Protein AF-A0A6I7CYN5-F1 (afdb_monomer_lite)

Structure (mmCIF, N/CA/C/O backbone):
data_AF-A0A6I7CYN5-F1
#
_entry.id   AF-A0A6I7CYN5-F1
#
loop_
_atom_site.group_PDB
_atom_site.id
_atom_site.type_symbol
_atom_site.label_atom_id
_atom_site.label_alt_id
_atom_site.label_comp_id
_atom_site.label_asym_id
_atom_site.label_entity_id
_atom_site.label_seq_id
_atom_site.pdbx_PDB_ins_code
_atom_site.Cartn_x
_atom_site.Cartn_y
_atom_site.Cartn_z
_atom_site.occupancy
_atom_site.B_iso_or_equiv
_atom_site.auth_seq_id
_atom_site.auth_comp_id
_atom_site.auth_asym_id
_atom_site.auth_atom_id
_atom_site.pdbx_PDB_model_num
ATOM 1 N N . MET A 1 1 ? 19.813 -10.922 -26.033 1.00 34.09 1 MET A N 1
ATOM 2 C CA . MET A 1 1 ? 20.545 -9.763 -26.578 1.00 34.09 1 MET A CA 1
ATOM 3 C C . MET A 1 1 ? 19.778 -8.546 -26.098 1.00 34.09 1 MET A C 1
ATOM 5 O O . MET A 1 1 ? 18.561 -8.553 -26.201 1.00 34.09 1 MET A O 1
ATOM 9 N N . ASN A 1 2 ? 20.459 -7.655 -25.383 1.00 43.50 2 ASN A N 1
ATOM 10 C CA . ASN A 1 2 ? 19.873 -6.554 -24.625 1.00 43.50 2 ASN A CA 1
ATOM 11 C C . ASN A 1 2 ? 19.357 -5.458 -25.564 1.00 43.50 2 ASN A C 1
ATOM 13 O O . ASN A 1 2 ? 20.152 -4.630 -26.003 1.00 43.50 2 ASN A O 1
ATOM 17 N N . ASP A 1 3 ? 18.048 -5.406 -25.788 1.00 43.09 3 ASP A N 1
ATOM 18 C CA . ASP A 1 3 ? 17.394 -4.211 -26.324 1.00 43.09 3 ASP A CA 1
ATOM 19 C C . ASP A 1 3 ? 17.152 -3.235 -25.166 1.00 43.09 3 ASP A C 1
ATOM 21 O O . ASP A 1 3 ? 16.043 -3.033 -24.675 1.00 43.09 3 ASP A O 1
ATOM 25 N N . PHE A 1 4 ? 18.251 -2.670 -24.656 1.00 47.44 4 PHE A N 1
ATOM 26 C CA . PHE A 1 4 ? 18.171 -1.403 -23.946 1.00 47.44 4 PHE A CA 1
ATOM 27 C C . PHE A 1 4 ? 17.849 -0.352 -25.007 1.00 47.44 4 PHE A C 1
ATOM 29 O O . PHE A 1 4 ? 18.728 0.076 -25.749 1.00 47.44 4 PHE A O 1
ATOM 36 N N . ASP A 1 5 ? 16.580 0.036 -25.097 1.00 43.72 5 ASP A N 1
ATOM 37 C CA . ASP A 1 5 ? 16.117 1.160 -25.910 1.00 43.72 5 ASP A CA 1
ATOM 38 C C . ASP A 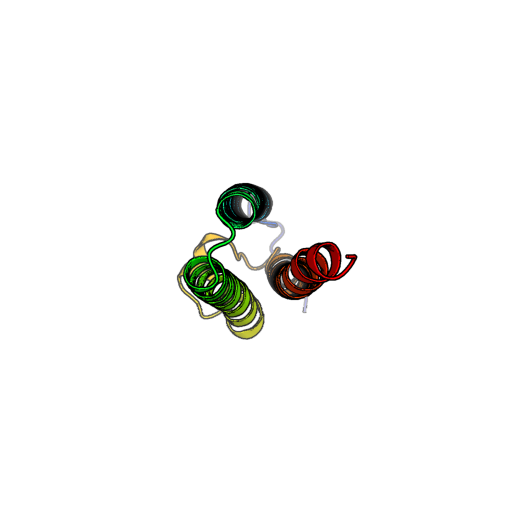1 5 ? 16.687 2.483 -25.361 1.00 43.72 5 ASP A C 1
ATOM 40 O O . ASP A 1 5 ? 16.028 3.237 -24.640 1.00 43.72 5 ASP A O 1
ATOM 44 N N . VAL A 1 6 ? 17.943 2.774 -25.722 1.00 52.12 6 VAL A N 1
ATOM 45 C CA . VAL A 1 6 ? 18.682 4.015 -25.407 1.00 52.12 6 VAL A CA 1
ATOM 46 C C . VAL A 1 6 ? 18.067 5.248 -26.105 1.00 52.12 6 VAL A C 1
ATOM 48 O O . VAL A 1 6 ? 18.430 6.379 -25.801 1.00 52.12 6 VAL A O 1
ATOM 51 N N . LEU A 1 7 ? 17.105 5.055 -27.016 1.00 46.12 7 LEU A N 1
ATOM 52 C CA . LEU A 1 7 ? 16.476 6.113 -27.820 1.00 46.12 7 LEU A CA 1
ATOM 53 C C . LEU A 1 7 ? 15.065 6.517 -27.364 1.00 46.12 7 LEU A C 1
ATOM 55 O O . LEU A 1 7 ? 14.460 7.401 -27.970 1.00 46.12 7 LEU A O 1
ATOM 59 N N . SER A 1 8 ? 14.530 5.925 -26.293 1.00 47.81 8 SER A N 1
ATOM 60 C CA . SER A 1 8 ? 13.299 6.445 -25.689 1.00 47.81 8 SER A CA 1
ATOM 61 C C . SER A 1 8 ? 13.645 7.653 -24.801 1.00 47.81 8 SER A C 1
ATOM 63 O O . SER A 1 8 ? 14.483 7.528 -23.913 1.00 47.81 8 SER A O 1
ATOM 65 N N . PRO A 1 9 ? 13.033 8.840 -24.988 1.00 50.78 9 PRO A N 1
ATOM 66 C CA . PRO A 1 9 ? 13.393 10.039 -24.218 1.00 50.78 9 PRO A CA 1
ATOM 67 C C . PRO A 1 9 ? 13.070 9.936 -22.713 1.00 50.78 9 PRO A C 1
ATOM 69 O O . PRO A 1 9 ? 13.476 10.798 -21.941 1.00 50.78 9 PRO A O 1
ATOM 72 N N . PHE A 1 10 ? 12.382 8.868 -22.286 1.00 52.78 10 PHE A N 1
ATOM 73 C CA . PHE A 1 10 ? 12.150 8.497 -20.888 1.00 52.78 10 PHE A CA 1
ATOM 74 C C . PHE A 1 10 ? 12.195 6.959 -20.739 1.00 52.78 10 PHE A C 1
ATOM 76 O O . PHE A 1 10 ? 11.139 6.324 -20.710 1.00 52.78 10 PHE A O 1
ATOM 83 N N . PRO A 1 11 ? 13.383 6.327 -20.651 1.00 57.03 11 PRO A N 1
ATOM 84 C CA . PRO A 1 11 ? 13.507 4.862 -20.600 1.00 57.03 11 PRO A CA 1
ATOM 85 C C . PRO A 1 11 ? 13.091 4.274 -19.243 1.00 57.03 11 PRO A C 1
ATOM 87 O O . PRO A 1 11 ? 12.828 3.081 -19.111 1.00 57.03 11 PRO A O 1
ATOM 90 N N . PHE A 1 12 ? 13.006 5.118 -18.217 1.00 59.53 12 PHE A N 1
ATOM 91 C CA . PHE A 1 12 ? 12.672 4.738 -16.856 1.00 59.53 12 PHE A CA 1
ATOM 92 C C . PHE A 1 12 ? 11.508 5.622 -16.408 1.00 59.53 12 PHE A C 1
ATOM 94 O O . PHE A 1 12 ? 11.650 6.844 -16.350 1.00 59.53 12 PHE A O 1
ATOM 101 N N . GLY A 1 13 ? 10.344 5.018 -16.159 1.00 68.06 13 GLY A N 1
ATOM 102 C CA . GLY A 1 13 ? 9.111 5.708 -15.764 1.00 68.06 13 GLY A CA 1
ATOM 103 C C . GLY A 1 13 ? 9.185 6.295 -14.349 1.00 68.06 13 GLY A C 1
ATOM 104 O O . GLY A 1 13 ? 8.508 5.824 -13.434 1.00 68.06 13 GLY A O 1
ATOM 105 N N . TRP A 1 14 ? 10.080 7.262 -14.136 1.00 72.31 14 TRP A N 1
ATOM 106 C CA . TRP A 1 14 ? 10.337 7.909 -12.847 1.00 72.31 14 TRP A CA 1
ATOM 107 C C . TRP A 1 14 ? 9.145 8.728 -12.364 1.00 72.31 14 TRP A C 1
ATOM 109 O O . TRP A 1 14 ? 8.884 8.768 -11.164 1.00 72.31 14 TRP A O 1
ATOM 119 N N . LEU A 1 15 ? 8.419 9.365 -13.283 1.00 78.12 15 LEU A N 1
ATOM 120 C CA . LEU A 1 15 ? 7.228 10.143 -12.958 1.00 78.12 15 LEU A CA 1
ATOM 121 C C . LEU A 1 15 ? 6.121 9.214 -12.457 1.00 78.12 15 LEU A C 1
ATOM 123 O O . LEU A 1 15 ? 5.515 9.470 -11.421 1.00 78.12 15 LEU A O 1
ATOM 127 N N . GLU A 1 16 ? 5.904 8.102 -13.149 1.00 78.81 16 GLU A N 1
ATOM 128 C CA . GLU A 1 16 ? 4.930 7.078 -12.796 1.00 78.81 16 GLU A CA 1
ATOM 129 C C . GLU A 1 16 ? 5.280 6.427 -11.451 1.00 78.81 16 GLU A C 1
ATOM 131 O O . GLU A 1 16 ? 4.415 6.244 -10.595 1.00 78.81 16 GLU A O 1
ATOM 136 N N . LEU A 1 17 ? 6.570 6.167 -11.220 1.00 79.38 17 LEU A N 1
ATOM 137 C CA . LEU A 1 17 ? 7.083 5.666 -9.949 1.00 79.38 17 LEU A CA 1
ATOM 138 C C . LEU A 1 17 ? 6.859 6.680 -8.815 1.00 79.38 17 LEU A C 1
ATOM 140 O O . LEU A 1 17 ? 6.351 6.318 -7.755 1.00 79.38 17 LEU A O 1
ATOM 144 N N . PHE A 1 18 ? 7.163 7.959 -9.042 1.00 82.62 18 PHE A N 1
ATOM 145 C CA . PHE A 1 18 ? 6.913 9.029 -8.077 1.00 82.62 18 PHE A CA 1
ATOM 146 C C . PHE A 1 18 ? 5.421 9.160 -7.741 1.00 82.62 18 PHE A C 1
ATOM 148 O O . PHE A 1 18 ? 5.060 9.204 -6.565 1.00 82.62 18 PHE A O 1
ATOM 155 N N . LEU A 1 19 ? 4.542 9.152 -8.747 1.00 83.25 19 LEU A N 1
ATOM 156 C CA . LEU A 1 19 ? 3.090 9.195 -8.551 1.00 83.25 19 LEU A CA 1
ATOM 157 C C . LEU A 1 19 ? 2.570 7.965 -7.797 1.00 83.25 19 LEU A C 1
ATOM 159 O O . LEU A 1 19 ? 1.682 8.091 -6.950 1.00 83.25 19 LEU A O 1
ATOM 163 N N . PHE A 1 20 ? 3.127 6.783 -8.059 1.00 85.00 20 PHE A N 1
ATOM 164 C CA . PHE A 1 20 ? 2.778 5.560 -7.343 1.00 85.00 20 PHE A CA 1
ATOM 165 C C . PHE A 1 20 ? 3.123 5.656 -5.848 1.00 85.00 20 PHE A C 1
ATOM 167 O O . PHE A 1 20 ? 2.286 5.359 -4.992 1.00 85.00 20 PHE A O 1
ATOM 174 N N . TYR A 1 21 ? 4.323 6.130 -5.506 1.00 85.25 21 TYR A N 1
ATOM 175 C CA . TYR A 1 21 ? 4.698 6.327 -4.104 1.00 85.25 21 TYR A CA 1
ATOM 176 C C . TYR A 1 21 ? 3.890 7.438 -3.436 1.00 85.25 21 TYR A C 1
ATOM 178 O O . TYR A 1 21 ? 3.456 7.272 -2.296 1.00 85.25 21 TYR A O 1
ATOM 186 N N . LEU A 1 22 ? 3.640 8.541 -4.142 1.00 88.38 22 LEU A N 1
ATOM 187 C CA . LEU A 1 22 ? 2.854 9.657 -3.627 1.00 88.38 22 LEU A CA 1
ATOM 188 C C . LEU A 1 22 ? 1.411 9.226 -3.323 1.00 88.38 22 LEU A C 1
ATOM 190 O O . LEU A 1 22 ? 0.906 9.478 -2.231 1.00 88.38 22 LEU A O 1
ATOM 194 N N . SER A 1 23 ? 0.759 8.527 -4.255 1.00 86.62 23 SER A N 1
ATOM 195 C CA . SER A 1 23 ? -0.599 8.001 -4.062 1.00 86.62 23 SER A CA 1
ATOM 196 C C . SER A 1 23 ? -0.663 6.963 -2.940 1.00 86.62 23 SER A C 1
ATOM 198 O O . SER A 1 23 ? -1.558 7.033 -2.095 1.00 86.62 23 SER A O 1
ATOM 200 N N . SER A 1 24 ? 0.320 6.062 -2.863 1.00 86.12 24 SER A N 1
ATOM 201 C CA . SER A 1 24 ? 0.439 5.100 -1.763 1.00 86.12 24 SER A CA 1
ATOM 202 C C . SER A 1 24 ? 0.573 5.814 -0.416 1.00 86.12 24 SER A C 1
ATOM 204 O O . SER A 1 24 ? -0.134 5.477 0.531 1.00 86.12 24 SER A O 1
ATOM 206 N N . PHE A 1 25 ? 1.407 6.854 -0.330 1.00 88.75 25 PHE A N 1
ATOM 207 C CA . PHE A 1 25 ? 1.572 7.662 0.879 1.00 88.75 25 PHE A CA 1
ATOM 208 C C . PHE A 1 25 ? 0.263 8.335 1.317 1.00 88.75 25 PHE A C 1
ATOM 210 O O . PHE A 1 25 ? -0.106 8.255 2.491 1.00 88.75 25 PHE A O 1
ATOM 217 N N . PHE A 1 26 ? -0.482 8.940 0.386 1.00 89.38 26 PHE A N 1
ATOM 218 C CA . PHE A 1 26 ? -1.798 9.513 0.687 1.00 89.38 26 PHE A CA 1
ATOM 219 C C . PHE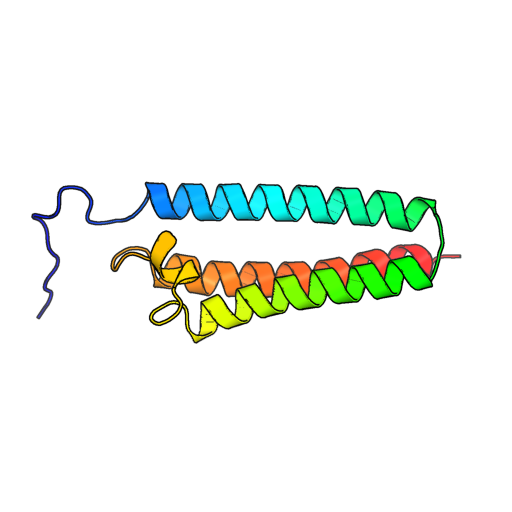 A 1 26 ? -2.786 8.457 1.191 1.00 89.38 26 PHE A C 1
ATOM 221 O O . PHE A 1 26 ? -3.504 8.705 2.162 1.00 89.38 26 PHE A O 1
ATOM 228 N N . LEU A 1 27 ? -2.794 7.268 0.586 1.00 87.94 27 LEU A N 1
ATOM 229 C CA . LEU A 1 27 ? -3.643 6.159 1.015 1.00 87.94 27 LEU A CA 1
ATOM 230 C C . LEU A 1 27 ? -3.308 5.723 2.449 1.00 87.94 27 LEU A C 1
ATOM 232 O O . LEU A 1 27 ? -4.214 5.593 3.274 1.00 87.94 27 LEU A O 1
ATOM 236 N N . PHE A 1 28 ? -2.022 5.589 2.787 1.00 86.94 28 PHE A N 1
ATOM 237 C CA . PHE A 1 28 ? -1.585 5.304 4.157 1.00 86.94 28 PHE A CA 1
ATOM 238 C C . PHE A 1 28 ? -2.007 6.386 5.149 1.00 86.94 28 PHE A C 1
ATOM 240 O O . PHE A 1 28 ? -2.505 6.069 6.231 1.00 86.94 28 PHE A O 1
ATOM 247 N N . PHE A 1 29 ? -1.854 7.658 4.785 1.00 86.81 29 PHE A N 1
ATOM 248 C CA . PHE A 1 29 ? -2.244 8.775 5.639 1.00 86.81 29 PHE A CA 1
ATOM 249 C C . PHE A 1 29 ? -3.752 8.779 5.935 1.00 86.81 29 PHE A C 1
ATOM 251 O O . PHE A 1 29 ? -4.165 8.988 7.080 1.00 86.81 29 PHE A O 1
ATOM 258 N N . ILE A 1 30 ? -4.578 8.497 4.923 1.00 88.12 30 ILE A N 1
ATOM 259 C CA . ILE A 1 30 ? -6.034 8.390 5.066 1.00 88.12 30 ILE A CA 1
ATOM 260 C C . ILE A 1 30 ? -6.399 7.207 5.968 1.00 88.12 30 ILE A C 1
ATOM 262 O O . ILE A 1 30 ? -7.147 7.392 6.930 1.00 88.12 30 ILE A O 1
ATOM 266 N N . LEU A 1 31 ? -5.845 6.015 5.713 1.00 87.25 31 LEU A N 1
ATOM 267 C CA . LEU A 1 31 ? -6.104 4.827 6.536 1.00 87.25 31 LEU A CA 1
ATOM 268 C C . LEU A 1 31 ? -5.718 5.060 8.001 1.00 87.25 31 LEU A C 1
ATOM 270 O O . LEU A 1 31 ? -6.499 4.747 8.898 1.00 87.25 31 LEU A O 1
ATOM 274 N N . TYR A 1 32 ? -4.578 5.707 8.251 1.00 85.31 32 TYR A N 1
ATOM 275 C CA . TYR A 1 32 ? -4.139 6.068 9.598 1.00 85.31 32 TYR A CA 1
ATOM 276 C C . TYR A 1 32 ? -5.117 7.017 10.309 1.00 85.31 32 TYR A C 1
ATOM 278 O O . TYR A 1 32 ? -5.479 6.803 11.470 1.00 85.31 32 TYR A O 1
ATOM 286 N N . LYS A 1 33 ? -5.601 8.059 9.620 1.00 86.31 33 LYS A N 1
ATOM 287 C CA . LYS A 1 33 ? -6.610 8.980 10.171 1.00 86.31 33 LYS A CA 1
ATOM 288 C C . LYS A 1 33 ? -7.921 8.260 10.493 1.00 86.31 33 LYS A C 1
ATOM 290 O O . LYS A 1 33 ? -8.496 8.511 11.553 1.00 86.31 33 LYS A O 1
ATOM 295 N N . ILE A 1 34 ? -8.371 7.359 9.615 1.00 84.81 34 ILE A N 1
ATOM 296 C CA . ILE A 1 34 ? -9.570 6.537 9.831 1.00 84.81 34 ILE A CA 1
ATOM 297 C C . ILE A 1 34 ? -9.379 5.637 11.055 1.00 84.81 34 ILE A C 1
ATOM 299 O O . ILE A 1 34 ? -10.259 5.591 11.913 1.00 84.81 34 ILE A O 1
ATOM 303 N N . GLN A 1 35 ? -8.220 4.992 11.193 1.00 83.94 35 GLN A N 1
ATOM 304 C CA . GLN A 1 35 ? -7.906 4.152 12.346 1.00 83.94 35 GLN A CA 1
ATOM 305 C C . GLN A 1 35 ? -8.007 4.929 13.661 1.00 83.94 35 GLN A C 1
ATOM 307 O O . GLN A 1 35 ? -8.674 4.479 14.589 1.00 83.94 35 GLN A O 1
ATOM 312 N N . LEU A 1 36 ? -7.405 6.121 13.737 1.00 82.50 36 LEU A N 1
ATOM 313 C CA . LEU A 1 36 ? -7.491 6.984 14.921 1.00 82.50 36 LEU A CA 1
ATOM 314 C C . LEU A 1 36 ? -8.932 7.406 15.232 1.00 82.50 36 LEU A C 1
ATOM 316 O O . LEU A 1 36 ? -9.322 7.473 16.399 1.00 82.50 36 LEU A O 1
ATOM 320 N N . TYR A 1 37 ? -9.725 7.699 14.201 1.00 83.56 37 TYR A N 1
ATOM 321 C CA . TYR A 1 37 ? -11.130 8.063 14.364 1.00 83.56 37 TYR A CA 1
ATOM 322 C C . TYR A 1 37 ? -11.955 6.903 14.937 1.00 83.56 37 TYR A C 1
ATOM 324 O O . TYR A 1 37 ? -12.729 7.093 15.876 1.00 83.56 37 TYR A O 1
ATOM 332 N N . ILE A 1 38 ? -11.761 5.693 14.413 1.00 81.81 38 ILE A N 1
ATOM 333 C CA . ILE A 1 38 ? -12.477 4.495 14.860 1.00 81.81 38 ILE A CA 1
ATOM 334 C C . ILE A 1 38 ? -12.066 4.115 16.286 1.00 81.81 38 ILE A C 1
ATOM 336 O O . ILE A 1 38 ? -12.938 3.869 17.124 1.00 81.81 38 ILE A O 1
ATOM 340 N N . LEU A 1 39 ? -10.768 4.196 16.598 1.00 77.25 39 LEU A N 1
ATOM 341 C CA . LEU A 1 39 ? -10.227 3.936 17.933 1.00 77.25 39 LEU A CA 1
ATOM 342 C C . LEU A 1 39 ? -10.884 4.823 19.003 1.00 77.25 39 LEU A C 1
ATOM 344 O O . LEU A 1 39 ? -11.216 4.353 20.089 1.00 77.25 39 LEU A O 1
ATOM 348 N N . ARG A 1 40 ? -11.137 6.103 18.688 1.00 79.12 40 ARG A N 1
ATOM 349 C CA . ARG A 1 40 ? -11.826 7.035 19.600 1.00 79.12 40 ARG A CA 1
ATOM 350 C C . ARG A 1 40 ? -13.275 6.641 19.873 1.00 79.12 40 ARG A C 1
ATOM 352 O O . ARG A 1 40 ? -13.773 6.897 20.964 1.00 79.12 40 ARG A O 1
ATOM 359 N N . LYS A 1 41 ? -13.954 6.039 18.896 1.00 80.81 41 LYS A N 1
ATOM 360 C CA . LYS A 1 41 ? -15.383 5.710 18.976 1.00 80.81 41 LYS A CA 1
ATOM 361 C C . LYS A 1 41 ? -15.653 4.373 19.682 1.00 80.81 41 LYS A C 1
ATOM 363 O O . LYS A 1 41 ? -16.794 4.132 20.062 1.00 80.81 41 LYS A O 1
ATOM 368 N N . LYS A 1 42 ? -14.625 3.525 19.865 1.00 76.81 42 LYS A N 1
ATOM 369 C CA . LYS A 1 42 ? -14.673 2.222 20.571 1.00 76.81 42 LYS A CA 1
ATOM 370 C C . LYS A 1 42 ? -15.830 1.305 20.129 1.00 76.81 42 LYS A C 1
ATOM 372 O O . LYS A 1 42 ? -16.396 0.569 20.935 1.00 76.81 42 LYS A O 1
ATOM 377 N N . ASN A 1 43 ? -16.203 1.349 18.850 1.00 79.69 43 ASN A N 1
ATOM 378 C CA . ASN A 1 43 ? -17.298 0.543 18.311 1.00 79.69 43 ASN A CA 1
ATOM 379 C C . ASN A 1 43 ? -16.753 -0.650 17.515 1.00 79.69 43 ASN A C 1
ATOM 381 O O . ASN A 1 43 ? -16.190 -0.464 16.436 1.00 79.69 43 ASN A O 1
ATOM 385 N N . ARG A 1 44 ? -17.017 -1.873 17.995 1.00 77.44 44 ARG A N 1
ATOM 386 C CA . ARG A 1 44 ? -16.554 -3.115 17.350 1.00 77.44 44 ARG A CA 1
ATOM 387 C C . ARG A 1 44 ? -17.033 -3.279 15.906 1.00 77.44 44 ARG A C 1
ATOM 389 O O . ARG A 1 44 ? -16.318 -3.863 15.099 1.00 77.44 44 ARG A O 1
ATOM 396 N N . PHE A 1 45 ? -18.225 -2.786 15.561 1.00 80.31 45 PHE A N 1
ATOM 397 C CA . PHE A 1 45 ? -18.714 -2.869 14.180 1.00 80.31 45 PHE A CA 1
ATOM 398 C C . PHE A 1 45 ? -17.863 -2.021 13.229 1.00 80.31 45 PHE A C 1
ATOM 400 O O . PHE A 1 45 ? -17.587 -2.443 12.110 1.00 80.31 45 PHE A O 1
ATOM 407 N N . LEU A 1 46 ? -17.399 -0.853 13.685 1.00 80.12 46 LEU A N 1
ATOM 408 C CA . LEU A 1 46 ? -16.514 0.000 12.892 1.00 80.12 46 LEU A CA 1
ATOM 409 C C . LEU A 1 46 ? -15.122 -0.620 12.742 1.00 80.12 46 LEU A C 1
ATOM 411 O O . LEU A 1 46 ? -14.542 -0.514 11.665 1.00 80.12 46 LEU A O 1
ATOM 415 N N . ASP A 1 47 ? -14.626 -1.324 13.763 1.00 81.69 47 ASP A N 1
ATOM 416 C CA . ASP A 1 47 ? -13.368 -2.076 13.670 1.00 81.69 47 ASP A CA 1
ATOM 417 C C . ASP A 1 47 ? -13.439 -3.183 12.603 1.00 81.69 47 ASP A C 1
ATOM 419 O O . ASP A 1 47 ? -12.499 -3.351 11.827 1.00 81.69 47 ASP A O 1
ATOM 423 N N . LEU A 1 48 ? -14.559 -3.915 12.517 1.00 83.31 48 LEU A N 1
ATOM 424 C CA . LEU A 1 48 ? -14.764 -4.944 11.486 1.00 83.31 48 LEU A CA 1
ATOM 425 C C . LEU A 1 48 ? -14.833 -4.347 10.074 1.00 83.31 48 LEU A C 1
ATOM 427 O O . LEU A 1 48 ? -14.237 -4.892 9.141 1.00 83.31 48 LEU A O 1
ATOM 431 N N . ILE A 1 49 ? -15.525 -3.214 9.915 1.00 85.94 49 ILE A N 1
ATOM 432 C CA . ILE A 1 49 ? -15.589 -2.492 8.638 1.00 85.94 49 ILE A CA 1
ATOM 433 C C . ILE A 1 49 ? -14.191 -2.012 8.236 1.00 85.94 49 ILE A C 1
ATOM 435 O O . ILE A 1 49 ? -13.777 -2.222 7.099 1.00 85.94 49 ILE A O 1
ATOM 439 N N . TYR A 1 50 ? -13.431 -1.434 9.168 1.00 85.88 50 TYR A N 1
ATOM 440 C CA . TYR A 1 50 ? -12.063 -0.986 8.913 1.00 85.88 50 TYR A CA 1
ATOM 441 C C . TYR A 1 50 ? -11.144 -2.131 8.499 1.00 85.88 50 TYR A C 1
ATOM 443 O O . TYR A 1 50 ? -10.427 -2.017 7.508 1.00 85.88 50 TYR A O 1
ATOM 451 N N . LEU A 1 51 ? -11.207 -3.258 9.208 1.00 85.44 51 LEU A N 1
ATOM 452 C CA . LEU A 1 51 ? -10.422 -4.443 8.877 1.00 85.44 51 LEU A CA 1
ATOM 453 C C . LEU A 1 51 ? -10.771 -4.975 7.480 1.00 85.44 51 LEU A C 1
ATOM 455 O O . LEU A 1 51 ? -9.874 -5.365 6.736 1.00 85.44 51 LEU A O 1
ATOM 459 N N . SER A 1 52 ? -12.048 -4.912 7.094 1.00 86.38 52 SER A N 1
ATOM 460 C CA . SER A 1 52 ? -12.498 -5.271 5.744 1.00 86.38 52 SER A CA 1
ATOM 461 C C . SER A 1 52 ? -11.936 -4.317 4.681 1.00 86.38 52 SER A C 1
ATOM 463 O O . SER A 1 52 ? -11.431 -4.772 3.659 1.00 86.38 52 SER A O 1
ATOM 465 N N . VAL A 1 53 ? -11.951 -3.001 4.932 1.00 87.62 53 VAL A N 1
ATOM 466 C CA . VAL A 1 53 ? -11.393 -1.985 4.018 1.00 87.62 53 VAL A CA 1
ATOM 467 C C . VAL A 1 53 ? -9.887 -2.167 3.838 1.00 87.62 53 VAL A C 1
ATOM 469 O O . VAL A 1 53 ? -9.404 -2.207 2.708 1.00 87.62 53 VAL A O 1
ATOM 472 N N . VAL A 1 54 ? -9.134 -2.330 4.929 1.00 87.38 54 VAL A N 1
ATOM 473 C CA . VAL A 1 54 ? -7.681 -2.535 4.847 1.00 87.38 54 VAL A CA 1
ATOM 474 C C . VAL A 1 54 ? -7.351 -3.867 4.172 1.00 87.38 54 VAL A C 1
ATOM 476 O O . VAL A 1 54 ? -6.427 -3.921 3.363 1.00 87.38 54 VAL A O 1
ATOM 479 N N . GLY A 1 55 ? -8.129 -4.921 4.435 1.00 86.75 55 GLY A N 1
ATOM 480 C CA . GLY A 1 55 ? -7.995 -6.211 3.758 1.00 86.75 55 GLY A CA 1
ATOM 481 C C . GLY A 1 55 ? -8.216 -6.112 2.246 1.00 86.75 55 GLY A C 1
ATOM 482 O O . GLY A 1 55 ? -7.435 -6.674 1.476 1.00 86.75 55 GLY A O 1
ATOM 483 N N . LEU A 1 56 ? -9.220 -5.348 1.806 1.00 88.31 56 LEU A N 1
ATOM 484 C CA . LEU A 1 56 ? -9.446 -5.064 0.386 1.00 88.31 56 LEU A CA 1
ATOM 485 C C . LEU A 1 56 ? -8.278 -4.276 -0.221 1.00 88.31 56 LEU A C 1
ATOM 487 O O . LEU A 1 56 ? -7.767 -4.675 -1.264 1.00 88.31 56 LEU A O 1
ATOM 491 N N . CYS A 1 57 ? -7.787 -3.228 0.450 1.00 87.06 57 CYS A N 1
ATOM 492 C CA . CYS A 1 57 ? -6.614 -2.474 -0.008 1.00 87.06 57 CYS A CA 1
ATOM 493 C C . CYS A 1 57 ? -5.365 -3.360 -0.137 1.00 87.06 57 CYS A C 1
ATOM 495 O O . CYS A 1 57 ? -4.705 -3.341 -1.175 1.00 87.06 57 CYS A O 1
ATOM 497 N N . GLY A 1 58 ? -5.055 -4.170 0.879 1.00 86.56 58 GLY A N 1
ATOM 498 C CA . GLY A 1 58 ? -3.932 -5.111 0.842 1.00 86.56 58 GLY A CA 1
ATOM 499 C C . GLY A 1 58 ? -4.073 -6.139 -0.283 1.00 86.56 58 GLY A C 1
ATOM 500 O O . GLY A 1 58 ? -3.111 -6.416 -0.998 1.00 86.56 58 GLY A O 1
ATOM 501 N N . SER A 1 59 ? -5.289 -6.641 -0.508 1.00 86.19 59 SER A N 1
ATOM 502 C CA . SER A 1 59 ? -5.588 -7.561 -1.610 1.00 86.19 59 SER A CA 1
ATOM 503 C C . SER A 1 59 ? -5.365 -6.908 -2.976 1.00 86.19 59 SER A C 1
ATOM 505 O O . SER A 1 59 ? -4.765 -7.531 -3.849 1.00 86.19 59 SER A O 1
ATOM 507 N N . CYS A 1 60 ? -5.759 -5.644 -3.158 1.00 84.31 60 CYS A N 1
ATOM 508 C CA . CYS A 1 60 ? -5.470 -4.889 -4.380 1.00 84.31 60 CYS A CA 1
ATOM 509 C C . CYS A 1 60 ? -3.960 -4.788 -4.642 1.00 84.31 60 CYS A C 1
ATOM 511 O O . CYS A 1 60 ? -3.519 -5.054 -5.759 1.00 84.31 60 CYS A O 1
ATOM 513 N N . PHE A 1 61 ? -3.151 -4.492 -3.620 1.00 85.00 61 PHE A N 1
ATOM 514 C CA . PHE A 1 61 ? -1.691 -4.475 -3.759 1.00 85.00 61 PHE A CA 1
ATOM 515 C C . PHE A 1 61 ? -1.118 -5.851 -4.140 1.00 85.00 61 PHE A C 1
ATOM 517 O O . PHE A 1 61 ? -0.243 -5.933 -5.002 1.00 85.00 61 PHE A O 1
ATOM 524 N N . LEU A 1 62 ? -1.639 -6.947 -3.577 1.00 85.12 62 LEU A N 1
ATOM 525 C CA . LEU A 1 62 ? -1.226 -8.308 -3.952 1.00 85.12 62 LEU A CA 1
ATOM 526 C C . LEU A 1 62 ? -1.629 -8.677 -5.386 1.00 85.12 62 LEU A C 1
ATOM 528 O O . LEU A 1 62 ? -0.875 -9.358 -6.085 1.00 85.12 62 LEU A O 1
ATOM 532 N N . ILE A 1 63 ? -2.790 -8.214 -5.849 1.00 83.88 63 ILE A N 1
ATOM 533 C CA . ILE A 1 63 ? -3.229 -8.385 -7.237 1.00 83.88 63 ILE A CA 1
ATOM 534 C C . ILE A 1 63 ? -2.280 -7.641 -8.181 1.00 83.88 63 ILE A C 1
ATOM 536 O O . ILE A 1 63 ? -1.853 -8.226 -9.173 1.00 83.88 63 ILE A O 1
ATOM 540 N 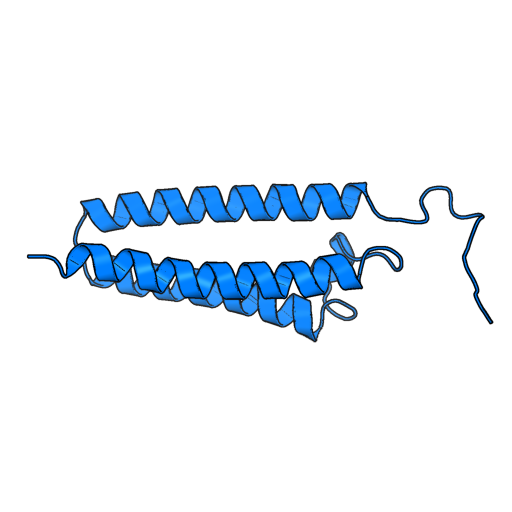N . ILE A 1 64 ? -1.874 -6.410 -7.852 1.00 80.50 64 ILE A N 1
ATOM 541 C CA . ILE A 1 64 ? -0.892 -5.649 -8.643 1.00 80.50 64 ILE A CA 1
ATOM 542 C C . ILE A 1 64 ? 0.474 -6.350 -8.634 1.00 80.50 64 ILE A C 1
ATOM 544 O O . ILE A 1 64 ? 1.119 -6.460 -9.674 1.00 80.50 64 ILE A O 1
ATOM 548 N N . PHE A 1 65 ? 0.905 -6.909 -7.502 1.00 81.06 65 PHE A N 1
ATOM 549 C CA . PHE A 1 65 ? 2.131 -7.708 -7.446 1.00 81.06 65 PHE A CA 1
ATOM 550 C C . PHE A 1 65 ? 2.068 -8.930 -8.381 1.00 81.06 65 PHE A C 1
ATOM 552 O O . PHE A 1 65 ? 2.991 -9.173 -9.166 1.00 81.06 65 PHE A O 1
ATOM 559 N N . LYS A 1 66 ? 0.966 -9.689 -8.348 1.00 80.31 66 LYS A N 1
ATOM 560 C CA . LYS A 1 66 ? 0.819 -10.933 -9.119 1.00 80.31 66 LYS A CA 1
ATOM 561 C C . LYS A 1 66 ? 0.543 -10.694 -10.606 1.00 80.31 66 LYS A C 1
ATOM 563 O O . LYS A 1 66 ? 1.090 -11.411 -11.440 1.00 80.31 66 LYS A O 1
ATOM 568 N N . PHE A 1 67 ? -0.274 -9.698 -10.935 1.00 76.38 67 PHE A N 1
ATOM 569 C CA . PHE A 1 67 ? -0.833 -9.478 -12.271 1.00 76.38 67 PHE A CA 1
ATOM 570 C C . PHE A 1 67 ? -0.534 -8.097 -12.863 1.00 76.38 67 PHE A C 1
ATOM 572 O O . PHE A 1 67 ? -1.136 -7.769 -13.878 1.00 76.38 67 PHE A O 1
ATOM 579 N N . GLY A 1 68 ? 0.370 -7.300 -12.285 1.00 64.75 68 GLY A N 1
ATOM 580 C CA . GLY A 1 68 ? 0.609 -5.901 -12.677 1.00 64.75 68 GLY A CA 1
ATOM 581 C C . GLY A 1 68 ? 0.780 -5.651 -14.179 1.00 64.75 68 GLY A C 1
ATOM 582 O O . GLY A 1 68 ? 0.336 -4.625 -14.671 1.00 64.75 68 GLY A O 1
ATOM 583 N N . ASP A 1 69 ? 1.302 -6.634 -14.915 1.00 63.47 69 ASP A N 1
ATOM 584 C CA . ASP A 1 69 ? 1.524 -6.576 -16.370 1.00 63.47 69 ASP A CA 1
ATOM 585 C C . ASP A 1 69 ? 0.261 -6.724 -17.222 1.00 63.47 69 ASP A C 1
ATOM 587 O O . ASP A 1 69 ? 0.282 -6.464 -18.417 1.00 63.47 69 ASP A O 1
ATOM 591 N N . LYS A 1 70 ? -0.813 -7.243 -16.626 1.00 63.53 70 LYS A N 1
ATOM 592 C CA . LYS A 1 70 ? -2.095 -7.544 -17.276 1.00 63.53 70 LYS A CA 1
ATOM 593 C C . LYS A 1 70 ? -3.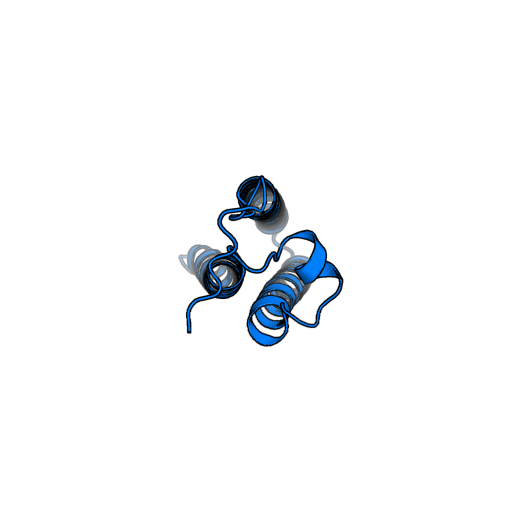244 -6.744 -16.665 1.00 63.53 70 LYS A C 1
ATOM 595 O O . LYS A 1 70 ? -4.401 -6.985 -16.999 1.00 63.53 70 LYS A O 1
ATOM 600 N N . PHE A 1 71 ? -2.950 -5.863 -15.711 1.00 61.50 71 PHE A N 1
ATOM 601 C CA . PHE A 1 71 ? -3.957 -5.147 -14.945 1.00 61.50 71 PHE A CA 1
ATOM 602 C C . PHE A 1 71 ? -4.036 -3.702 -15.429 1.00 61.50 71 PHE A C 1
ATOM 604 O O . PHE A 1 71 ? -3.066 -2.963 -15.308 1.00 61.50 71 PHE A O 1
ATOM 611 N N . PHE A 1 72 ? -5.212 -3.284 -15.896 1.00 57.97 72 PHE A N 1
ATOM 612 C CA . PHE A 1 72 ? -5.461 -1.954 -16.474 1.00 57.97 72 PHE A CA 1
ATOM 613 C C . PHE A 1 72 ? -5.042 -0.788 -15.552 1.00 57.97 72 PHE A C 1
ATOM 615 O O . PHE A 1 72 ? -4.552 0.239 -16.003 1.00 57.97 72 PHE A O 1
ATO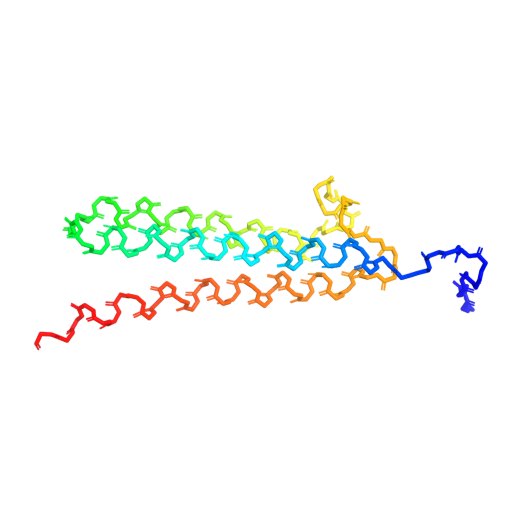M 622 N N . ILE A 1 73 ? -5.183 -0.961 -14.230 1.00 58.28 73 ILE A N 1
ATOM 623 C CA . ILE A 1 73 ? -4.740 0.020 -13.218 1.00 58.28 73 ILE A CA 1
ATOM 624 C C . ILE A 1 73 ? -3.230 -0.052 -12.950 1.00 58.28 73 ILE A C 1
ATOM 626 O O . ILE A 1 73 ? -2.621 0.954 -12.603 1.00 58.28 73 ILE A O 1
ATOM 630 N N . GLY A 1 74 ? -2.622 -1.230 -13.109 1.00 54.97 74 GLY A N 1
ATOM 631 C CA . GLY A 1 74 ? -1.170 -1.389 -13.037 1.00 54.97 74 GLY A CA 1
ATOM 632 C C . GLY A 1 74 ? -0.490 -0.699 -14.213 1.00 54.97 74 GLY A C 1
ATOM 633 O O . GLY A 1 74 ? 0.490 0.003 -14.012 1.00 54.97 74 GLY A O 1
ATOM 634 N N . GLU A 1 75 ? -1.072 -0.801 -15.405 1.00 61.62 75 GLU A N 1
ATOM 635 C CA . GLU A 1 75 ? -0.584 -0.204 -16.655 1.00 61.62 75 GLU A CA 1
ATOM 636 C C . GLU A 1 75 ? -0.540 1.338 -16.631 1.00 61.62 75 GLU A C 1
ATOM 638 O O . GLU A 1 75 ? 0.267 1.941 -17.330 1.00 61.62 75 GLU A O 1
ATOM 643 N N . LEU A 1 76 ? -1.331 1.987 -15.761 1.00 63.25 76 LEU A N 1
ATOM 644 C CA . LEU A 1 76 ? -1.256 3.439 -15.518 1.00 63.25 76 LEU A CA 1
ATOM 645 C C . LEU A 1 76 ? 0.061 3.880 -14.857 1.00 63.25 76 LEU A C 1
ATOM 647 O O . LEU A 1 76 ? 0.452 5.037 -14.998 1.00 63.25 76 LEU A O 1
ATOM 651 N N . PHE A 1 77 ? 0.729 2.986 -14.122 1.00 60.25 77 PHE A N 1
ATOM 652 C CA . PHE A 1 77 ? 1.961 3.292 -13.382 1.00 60.25 77 PHE A CA 1
ATOM 653 C C . PHE A 1 77 ? 3.165 2.440 -13.824 1.00 60.25 77 PHE A C 1
ATOM 655 O O . PHE A 1 77 ? 4.319 2.835 -13.640 1.00 60.25 77 PHE A O 1
ATOM 662 N N . ILE A 1 78 ? 2.913 1.261 -14.392 1.00 63.28 78 ILE A N 1
ATOM 663 C CA . ILE A 1 78 ? 3.916 0.261 -14.749 1.00 63.28 78 ILE A CA 1
ATOM 664 C C . ILE A 1 78 ? 4.329 0.451 -16.209 1.00 63.28 78 ILE A C 1
ATOM 666 O O . ILE A 1 78 ? 3.580 0.157 -17.136 1.00 63.28 78 ILE A O 1
ATOM 670 N N . ARG A 1 79 ? 5.574 0.886 -16.399 1.00 64.69 79 ARG A N 1
ATOM 671 C CA . ARG A 1 79 ? 6.292 0.942 -17.676 1.00 64.69 79 ARG A CA 1
ATOM 672 C C . ARG A 1 79 ? 7.430 -0.082 -17.662 1.00 64.69 79 ARG A C 1
ATOM 674 O O . ARG A 1 79 ? 7.887 -0.487 -16.593 1.00 64.69 79 ARG A O 1
ATOM 681 N N . SER A 1 80 ? 7.912 -0.507 -18.833 1.00 60.97 80 SER A N 1
ATOM 682 C CA . SER A 1 80 ? 8.892 -1.607 -18.950 1.00 60.97 80 SER A CA 1
ATOM 683 C C . SER A 1 80 ? 10.115 -1.458 -18.028 1.00 60.97 80 SER A C 1
ATOM 685 O O . SER A 1 80 ? 10.570 -2.456 -17.477 1.00 60.97 80 SER A O 1
ATOM 687 N N . GLY A 1 81 ? 10.588 -0.228 -17.787 1.00 63.88 81 GLY A N 1
ATOM 688 C CA . GLY A 1 81 ? 11.742 0.053 -16.926 1.00 63.88 81 GLY A CA 1
ATOM 689 C C . GLY A 1 81 ? 11.497 0.068 -15.406 1.00 63.88 81 GLY A C 1
ATOM 690 O O . GLY A 1 81 ? 12.449 -0.115 -14.658 1.00 63.88 81 GLY A O 1
ATOM 691 N N . ASN A 1 82 ? 10.266 0.272 -14.911 1.00 69.69 82 ASN A N 1
ATOM 692 C CA . ASN A 1 82 ? 9.979 0.442 -13.466 1.00 69.69 82 ASN A CA 1
ATOM 693 C C . ASN A 1 82 ? 9.111 -0.685 -12.858 1.00 69.69 82 ASN A C 1
ATOM 695 O O . ASN A 1 82 ? 8.812 -0.688 -11.660 1.00 69.69 82 ASN A O 1
ATOM 699 N N . LYS A 1 83 ? 8.720 -1.647 -13.693 1.00 72.06 83 LYS A N 1
ATOM 700 C CA . LYS A 1 83 ? 7.772 -2.720 -13.401 1.00 72.06 83 LYS A CA 1
ATOM 701 C C . LYS A 1 83 ? 8.102 -3.534 -12.160 1.00 72.06 83 LYS A C 1
ATOM 703 O O . LYS A 1 83 ? 7.254 -3.677 -11.280 1.00 72.06 83 LYS A O 1
ATOM 708 N N . ASP A 1 84 ? 9.324 -4.042 -12.062 1.00 76.31 84 ASP A N 1
ATOM 709 C CA . ASP A 1 84 ? 9.698 -4.901 -10.939 1.00 76.31 84 ASP A CA 1
ATOM 710 C C . ASP A 1 84 ? 9.726 -4.111 -9.627 1.00 76.31 84 ASP A C 1
ATOM 712 O O . ASP A 1 84 ? 9.227 -4.587 -8.607 1.00 76.31 84 ASP A O 1
ATOM 716 N N . ILE A 1 85 ? 10.193 -2.858 -9.664 1.00 80.56 85 ILE A N 1
ATOM 717 C CA . ILE A 1 85 ? 10.236 -1.980 -8.487 1.00 80.56 85 ILE A CA 1
ATOM 718 C C . ILE A 1 85 ? 8.825 -1.735 -7.951 1.00 80.56 85 ILE A C 1
ATOM 720 O O . ILE A 1 85 ? 8.596 -1.886 -6.750 1.00 80.56 85 ILE A O 1
ATOM 724 N N . ILE A 1 86 ? 7.863 -1.414 -8.820 1.00 80.81 86 ILE A N 1
ATOM 725 C CA . ILE A 1 86 ? 6.472 -1.188 -8.407 1.00 80.81 86 ILE A CA 1
ATOM 726 C C . ILE A 1 86 ? 5.859 -2.480 -7.861 1.00 80.81 86 ILE A C 1
ATOM 728 O O . ILE A 1 86 ? 5.231 -2.455 -6.804 1.0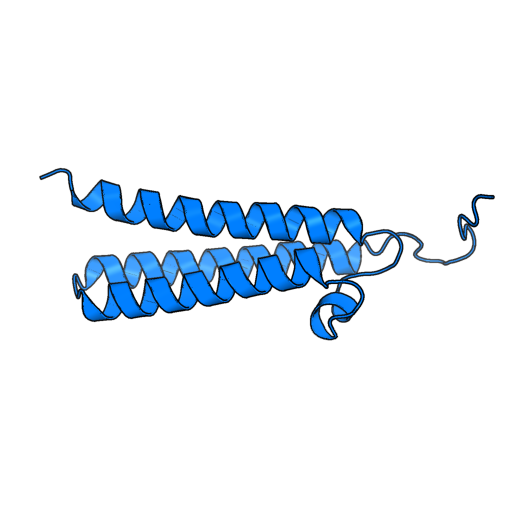0 80.81 86 ILE A O 1
ATOM 732 N N . ARG A 1 87 ? 6.088 -3.630 -8.508 1.00 81.06 87 ARG A N 1
ATOM 733 C CA . ARG A 1 87 ? 5.564 -4.927 -8.046 1.00 81.06 87 ARG A CA 1
ATOM 734 C C . ARG A 1 87 ? 6.076 -5.281 -6.653 1.00 81.06 87 ARG A C 1
ATOM 736 O O . ARG A 1 87 ? 5.268 -5.544 -5.761 1.00 81.06 87 ARG A O 1
ATOM 743 N N . TYR A 1 88 ? 7.387 -5.257 -6.433 1.00 81.38 88 TYR A N 1
ATOM 744 C CA . TYR A 1 88 ? 7.954 -5.556 -5.115 1.00 81.38 88 TYR A CA 1
ATOM 745 C C . TYR A 1 88 ? 7.567 -4.509 -4.065 1.00 81.38 88 TYR A C 1
ATOM 747 O O . TYR A 1 88 ? 7.334 -4.861 -2.908 1.00 81.38 88 TYR A O 1
ATOM 755 N N . SER A 1 89 ? 7.395 -3.247 -4.463 1.00 85.62 89 SER A N 1
ATOM 756 C CA . SER A 1 89 ? 6.878 -2.208 -3.567 1.00 85.62 89 SER A CA 1
ATOM 757 C C . SER A 1 89 ? 5.428 -2.467 -3.160 1.00 85.62 89 SER A C 1
ATOM 759 O O . SER A 1 89 ? 5.100 -2.335 -1.985 1.00 85.62 89 SER A O 1
ATOM 761 N N . CYS A 1 90 ? 4.565 -2.916 -4.077 1.00 85.06 90 CYS A N 1
ATOM 762 C CA . CYS A 1 90 ? 3.203 -3.350 -3.754 1.00 85.06 90 CYS A CA 1
ATOM 763 C C . CYS A 1 90 ? 3.197 -4.503 -2.744 1.00 85.06 90 CYS A C 1
ATOM 765 O O . CYS A 1 90 ? 2.411 -4.479 -1.799 1.00 85.06 90 CYS A O 1
ATOM 767 N N . LEU A 1 91 ? 4.084 -5.492 -2.905 1.00 84.62 91 LEU A N 1
ATOM 768 C CA . LEU A 1 91 ? 4.234 -6.575 -1.929 1.00 84.62 91 LEU A CA 1
ATOM 769 C C . LEU A 1 91 ? 4.623 -6.020 -0.550 1.00 84.62 91 LEU A C 1
ATOM 771 O O . LEU A 1 91 ? 3.997 -6.365 0.452 1.00 84.62 91 LEU A O 1
ATOM 775 N N . PHE A 1 92 ? 5.622 -5.135 -0.500 1.00 86.94 92 PHE A N 1
ATOM 776 C CA . PHE A 1 92 ? 6.054 -4.499 0.741 1.00 86.94 92 PHE A CA 1
ATOM 777 C C . PHE A 1 92 ? 4.915 -3.717 1.408 1.00 86.94 92 PHE A C 1
ATOM 779 O O . PHE A 1 92 ? 4.671 -3.885 2.602 1.00 86.94 92 PHE A O 1
ATOM 786 N N . PHE A 1 93 ? 4.160 -2.922 0.647 1.00 86.12 93 PHE A N 1
ATOM 787 C CA . PHE A 1 93 ? 3.025 -2.163 1.168 1.00 86.12 93 PHE A CA 1
ATOM 788 C C . PHE A 1 93 ? 1.875 -3.053 1.642 1.00 86.12 93 PHE A C 1
ATOM 790 O O . PHE A 1 93 ? 1.290 -2.769 2.687 1.00 86.12 93 PHE A O 1
ATOM 797 N N . ALA A 1 94 ? 1.582 -4.151 0.942 1.00 86.44 94 ALA A N 1
ATOM 798 C CA . ALA A 1 94 ? 0.594 -5.132 1.386 1.00 86.44 94 ALA A CA 1
ATOM 799 C C . ALA A 1 94 ? 0.994 -5.759 2.731 1.00 86.44 94 ALA A C 1
ATOM 801 O O . ALA A 1 94 ? 0.181 -5.822 3.653 1.00 86.44 94 ALA A O 1
ATOM 802 N N . LEU A 1 95 ? 2.259 -6.168 2.873 1.00 85.62 95 LEU A N 1
ATOM 803 C CA . LEU A 1 95 ? 2.784 -6.710 4.127 1.00 85.62 95 LEU A CA 1
ATOM 804 C C . LEU A 1 95 ? 2.757 -5.666 5.247 1.00 85.62 95 LEU A C 1
ATOM 806 O O . LEU A 1 95 ? 2.325 -5.969 6.358 1.00 85.62 95 LEU A O 1
ATOM 810 N N . TYR A 1 96 ? 3.154 -4.430 4.952 1.00 86.06 96 TYR A N 1
ATOM 811 C CA . TYR A 1 96 ? 3.123 -3.331 5.911 1.00 86.06 96 TYR A CA 1
ATOM 812 C C . TYR A 1 96 ? 1.693 -3.026 6.394 1.00 86.06 96 TYR A C 1
ATOM 814 O O . TYR A 1 96 ? 1.485 -2.854 7.595 1.00 86.06 96 TYR A O 1
ATOM 822 N N . LEU A 1 97 ? 0.691 -3.043 5.503 1.00 84.94 97 LEU A N 1
ATOM 823 C CA . LEU A 1 97 ? -0.728 -2.919 5.869 1.00 84.94 97 LEU A CA 1
ATOM 824 C C . LEU A 1 97 ? -1.197 -4.068 6.772 1.00 84.94 97 LEU A C 1
ATOM 826 O O . LEU A 1 97 ? -1.868 -3.832 7.774 1.00 84.94 97 LEU A O 1
ATOM 830 N N . CYS A 1 98 ? -0.820 -5.308 6.463 1.00 81.38 98 CYS A N 1
ATOM 831 C CA . CYS A 1 98 ? -1.167 -6.464 7.293 1.00 81.38 98 CYS A CA 1
ATOM 832 C C . CYS A 1 98 ? -0.540 -6.387 8.696 1.00 81.38 98 CYS A C 1
ATOM 834 O O . CYS A 1 98 ? -1.183 -6.704 9.701 1.00 81.38 98 CYS A O 1
ATOM 836 N N . ILE A 1 99 ? 0.714 -5.944 8.787 1.00 80.69 99 ILE A N 1
ATOM 837 C CA . ILE A 1 99 ? 1.423 -5.814 10.062 1.00 80.69 99 ILE A CA 1
ATOM 838 C C . ILE A 1 99 ? 0.850 -4.654 10.889 1.00 80.69 99 ILE A C 1
ATOM 840 O O . ILE A 1 99 ? 0.603 -4.824 12.086 1.00 80.69 99 ILE A O 1
ATOM 844 N N . SER A 1 100 ? 0.580 -3.498 10.277 1.00 75.44 100 SER A N 1
ATOM 845 C CA . SER A 1 100 ? 0.059 -2.316 10.982 1.00 75.44 100 SER A CA 1
ATOM 846 C C . SER A 1 100 ? -1.310 -2.568 11.629 1.00 75.44 100 SER A C 1
ATOM 848 O O . SER A 1 100 ? -1.555 -2.118 12.753 1.00 75.44 100 SER A O 1
ATOM 850 N N . LEU A 1 101 ? -2.156 -3.388 10.995 1.00 68.88 101 LEU A N 1
ATOM 851 C CA . LEU A 1 101 ? -3.411 -3.881 11.575 1.00 68.88 101 LEU A CA 1
ATOM 852 C C . LEU A 1 101 ? -3.200 -4.659 12.881 1.00 68.88 101 LEU A C 1
ATOM 854 O O . LEU A 1 101 ? -3.976 -4.520 13.828 1.00 68.88 101 LEU A O 1
ATOM 858 N N . THR A 1 102 ? -2.146 -5.472 12.945 1.00 63.38 102 THR A N 1
ATOM 859 C CA . THR A 1 102 ? -1.867 -6.343 14.095 1.00 63.38 102 THR A CA 1
ATOM 860 C C . THR A 1 102 ? -1.396 -5.531 15.307 1.00 63.38 102 THR A C 1
ATOM 862 O O . THR A 1 102 ? -1.812 -5.795 16.438 1.00 63.38 102 THR A O 1
ATOM 865 N N . PHE A 1 103 ? -0.586 -4.490 15.086 1.00 55.97 103 PHE A N 1
ATOM 866 C CA . PHE A 1 103 ? -0.090 -3.617 16.156 1.00 55.97 103 PHE A CA 1
ATOM 867 C C . PHE A 1 103 ? -1.164 -2.683 16.724 1.00 55.97 103 PHE A C 1
ATOM 869 O O . PHE A 1 103 ? -1.215 -2.499 17.941 1.00 55.97 103 PHE A O 1
ATOM 876 N N . GLY A 1 104 ? -2.073 -2.168 15.889 1.00 55.69 104 GLY A N 1
ATOM 877 C CA . GLY A 1 104 ? -3.173 -1.308 16.345 1.00 55.69 104 GLY A CA 1
ATOM 878 C C . GLY A 1 104 ? -4.145 -1.988 17.316 1.00 55.69 104 GLY A C 1
ATOM 879 O O . GLY A 1 104 ? -4.798 -1.322 18.116 1.00 55.69 104 GLY A O 1
ATOM 880 N N . LYS A 1 105 ? -4.232 -3.323 17.280 1.00 50.88 105 LYS A N 1
ATOM 881 C CA . LYS A 1 105 ? -5.072 -4.101 18.197 1.00 50.88 105 LYS A CA 1
ATOM 882 C C . LYS A 1 105 ? -4.367 -4.408 19.522 1.00 50.88 105 LYS A C 1
ATOM 884 O O . LYS A 1 105 ? -5.022 -4.454 20.560 1.00 50.88 105 LYS A O 1
ATOM 889 N N . LYS A 1 106 ? -3.042 -4.596 19.504 1.00 47.62 106 LYS A N 1
ATOM 890 C CA . LYS A 1 106 ? -2.257 -4.985 20.689 1.00 47.62 106 LYS A CA 1
ATOM 891 C C . LYS A 1 106 ? -2.145 -3.860 21.723 1.00 47.62 106 LYS A C 1
ATOM 893 O O . LYS A 1 106 ? -2.173 -4.151 22.912 1.00 47.62 106 LYS A O 1
ATOM 898 N N . SER A 1 107 ? -2.133 -2.593 21.298 1.00 47.34 107 SER A N 1
ATOM 899 C CA . SER A 1 107 ? -2.164 -1.443 22.220 1.00 47.34 107 SER A CA 1
ATOM 900 C C . SER A 1 107 ? -3.475 -1.305 23.009 1.00 47.34 107 SER A C 1
ATOM 902 O O . SER A 1 107 ? -3.521 -0.538 23.961 1.00 47.34 107 SER A O 1
ATOM 904 N N . ASN A 1 108 ? -4.538 -2.025 22.630 1.00 46.53 108 ASN A N 1
ATOM 905 C CA . ASN A 1 108 ? -5.825 -2.038 23.340 1.00 46.53 108 ASN A CA 1
ATOM 906 C C . ASN A 1 108 ? -5.978 -3.212 24.326 1.00 46.53 108 ASN A C 1
ATOM 908 O O . ASN A 1 108 ? -7.020 -3.327 24.964 1.00 46.53 108 ASN A O 1
ATOM 912 N N . LEU A 1 109 ? -4.990 -4.110 24.418 1.00 45.56 109 LEU A N 1
ATOM 913 C CA . LEU A 1 109 ? -5.013 -5.274 25.319 1.00 45.56 109 LEU A CA 1
ATOM 914 C C . LEU A 1 109 ? -4.150 -5.088 26.572 1.00 45.56 109 LEU A C 1
ATOM 916 O O . LEU A 1 109 ? -4.135 -5.961 27.433 1.00 45.56 109 LEU A O 1
ATOM 920 N N . SER A 1 110 ? -3.461 -3.955 26.688 1.00 33.94 110 SER A N 1
ATOM 921 C CA . SER A 1 110 ? -2.771 -3.546 27.908 1.00 33.94 110 SER A CA 1
ATOM 922 C C . SER A 1 110 ? -3.752 -2.772 28.791 1.00 33.94 110 SER A C 1
ATOM 924 O O . SER A 1 110 ? -3.774 -1.543 28.771 1.00 33.94 110 SER A O 1
ATOM 926 N N . TYR A 1 111 ? -4.618 -3.519 29.475 1.00 36.56 111 TYR A N 1
ATOM 927 C CA . TYR A 1 111 ? -5.297 -3.063 30.688 1.00 36.56 111 TYR A CA 1
ATOM 928 C C . TYR A 1 111 ? -4.404 -3.347 31.892 1.00 36.56 111 TYR A C 1
ATOM 930 O O . TYR A 1 111 ? -3.806 -4.449 31.910 1.00 36.56 111 TYR A O 1
#

Radius of gyration: 17.65 Å; chains: 1; bounding box: 39×21×58 Å

Organism: NCBI:txid1987580

Foldseek 3Di:
DDPPVPPDPPSALVVLVVVLVVVLVVVVVVLVVLLVVCVVVPDVVSLVVSVVVLLVQLVVLQCCLVQLVPDPVSVSRDDPRCSNVSSVVSVVSSVVSVVVSVVSVVVVPPD

pLDDT: mean 73.22, std 15.13, range [33.94, 89.38]

Sequence (111 aa):
MNDFDVLSPFPFGWLELFLFYLSSFFLFFILYKIQLYILRKKNRFLDLIYLSVVGLCGSCFLIIFKFGDKFFIGELFIRSGNKDIIRYSCLFFALYLCISLTFGKKSNLSY

Secondary structure (DSSP, 8-state):
-----TTSS-SS-HHHHHHHHHHHHHHHHHHHHHHHHHHHHT-HHHHHHHHHHHHHHHHHHHHHHHHGGG-HHHHTT--TTTHHHHHHHHHHHHHHHHHHHHHHHHTTS--